Protein AF-A0A966FPN0-F1 (afdb_monomer_lite)

Radius of gyration: 11.3 Å; chains: 1; bounding box: 32×20×26 Å

Secondary structure (DSSP, 8-state):
---S-EEE--SSS-EEE----TT--GGGGHHHHHHHHHTT-EEEEPPPTTTT--

pLDDT: mean 93.37, std 9.2, range [62.06, 98.75]

Structure (mmCIF, N/CA/C/O backbone):
data_AF-A0A966FPN0-F1
#
_entry.id   AF-A0A966FPN0-F1
#
loop_
_atom_site.group_PDB
_atom_site.id
_atom_site.type_symbol
_atom_site.label_atom_id
_atom_site.label_alt_id
_atom_site.label_comp_id
_atom_site.label_asym_id
_atom_site.label_entity_id
_atom_site.label_seq_id
_atom_site.pdbx_PDB_ins_code
_atom_site.Cartn_x
_atom_site.Cartn_y
_atom_site.Cartn_z
_atom_site.occupancy
_atom_site.B_iso_or_equiv
_atom_site.auth_seq_id
_atom_site.auth_comp_id
_atom_site.auth_asym_id
_atom_site.auth_atom_id
_atom_site.pdbx_PDB_model_num
ATOM 1 N N . MET A 1 1 ? 16.735 3.488 -1.128 1.00 62.09 1 MET A N 1
ATOM 2 C CA . MET A 1 1 ? 15.395 3.206 -1.647 1.00 62.09 1 MET A CA 1
ATOM 3 C C . MET A 1 1 ? 14.743 2.131 -0.808 1.00 62.09 1 MET A C 1
ATOM 5 O O . MET A 1 1 ? 15.426 1.153 -0.504 1.00 62.09 1 MET A O 1
ATOM 9 N N . ASN A 1 2 ? 13.483 2.293 -0.408 1.00 64.25 2 ASN A N 1
ATOM 10 C CA . ASN A 1 2 ? 12.774 1.201 0.260 1.00 64.25 2 ASN A CA 1
ATOM 11 C C . ASN A 1 2 ? 12.329 0.161 -0.780 1.00 64.25 2 ASN A C 1
ATOM 13 O O . ASN A 1 2 ? 11.323 0.328 -1.462 1.00 64.25 2 ASN A O 1
ATOM 17 N N . ILE A 1 3 ? 13.107 -0.913 -0.896 1.00 82.75 3 ILE A N 1
ATOM 18 C CA . ILE A 1 3 ? 12.893 -2.031 -1.828 1.00 82.75 3 ILE A CA 1
ATOM 19 C C . ILE A 1 3 ? 12.177 -3.198 -1.144 1.00 82.75 3 ILE A C 1
ATOM 21 O O . ILE A 1 3 ? 12.540 -4.356 -1.315 1.00 82.75 3 ILE A O 1
ATOM 25 N N . SER A 1 4 ? 11.205 -2.901 -0.289 1.00 91.81 4 SER A N 1
ATOM 26 C CA . SER A 1 4 ? 10.470 -3.921 0.451 1.00 91.81 4 SER A CA 1
ATOM 27 C C . SER A 1 4 ? 8.986 -3.602 0.491 1.00 91.81 4 SER A C 1
ATOM 29 O O . SER A 1 4 ? 8.573 -2.462 0.288 1.00 91.81 4 SER A O 1
ATOM 31 N N . ASN A 1 5 ? 8.182 -4.630 0.749 1.00 96.06 5 ASN A N 1
ATOM 32 C CA . ASN A 1 5 ? 6.746 -4.469 0.929 1.00 96.06 5 ASN A CA 1
ATOM 33 C C . ASN A 1 5 ? 6.455 -3.526 2.102 1.00 96.06 5 ASN A C 1
ATOM 35 O O . ASN A 1 5 ? 7.029 -3.677 3.181 1.00 96.06 5 ASN A O 1
ATOM 39 N N . VAL A 1 6 ? 5.498 -2.622 1.917 1.00 97.88 6 VAL A N 1
ATOM 40 C CA . VAL A 1 6 ? 5.027 -1.716 2.968 1.00 97.88 6 VAL A CA 1
ATOM 41 C C . VAL A 1 6 ? 3.599 -2.067 3.348 1.00 97.88 6 VAL A C 1
ATOM 43 O O . VAL A 1 6 ? 2.735 -2.252 2.492 1.00 97.88 6 VAL A O 1
ATOM 46 N N . PHE A 1 7 ? 3.338 -2.121 4.651 1.00 98.12 7 PHE A N 1
ATOM 47 C CA . PHE A 1 7 ? 1.992 -2.224 5.194 1.00 98.12 7 PHE A CA 1
ATOM 48 C C . PHE A 1 7 ? 1.759 -1.124 6.229 1.00 98.12 7 PHE A C 1
ATOM 50 O O . PHE A 1 7 ? 2.457 -1.062 7.240 1.00 98.12 7 PHE A O 1
ATOM 57 N N . LEU A 1 8 ? 0.758 -0.280 5.982 1.00 98.19 8 LEU A N 1
ATOM 58 C CA . LEU A 1 8 ? 0.304 0.757 6.904 1.00 98.19 8 LEU A CA 1
ATOM 59 C C . LEU A 1 8 ? -1.044 0.331 7.488 1.00 98.19 8 LEU A C 1
ATOM 61 O O . LEU A 1 8 ? -2.034 0.149 6.770 1.00 98.19 8 LEU A O 1
ATOM 65 N N . LYS A 1 9 ? -1.085 0.139 8.807 1.00 98.19 9 LYS A N 1
ATOM 66 C CA . LYS A 1 9 ? -2.294 -0.299 9.505 1.00 98.19 9 LYS A CA 1
ATOM 67 C C . LYS A 1 9 ? -3.232 0.891 9.726 1.00 98.19 9 LYS A C 1
ATOM 69 O O . LYS A 1 9 ? -2.848 1.861 10.366 1.00 98.19 9 LYS A O 1
ATOM 74 N N . GLY A 1 10 ? -4.465 0.799 9.230 1.00 97.56 10 GLY A N 1
ATOM 75 C CA . GLY A 1 10 ? -5.557 1.729 9.556 1.00 97.56 10 GLY A CA 1
ATOM 76 C C . GLY A 1 10 ? -6.533 1.116 10.565 1.00 97.56 10 GLY A C 1
ATOM 77 O O . GLY A 1 10 ? -6.457 -0.088 10.846 1.00 97.56 10 GLY A O 1
ATOM 78 N N . LYS A 1 11 ? -7.466 1.910 11.112 1.00 97.44 11 LYS A N 1
ATOM 79 C CA . LYS A 1 11 ? -8.523 1.403 12.018 1.00 97.44 11 LYS A CA 1
ATOM 80 C C . LYS A 1 11 ? -9.824 1.044 11.294 1.00 97.44 11 LYS A C 1
ATOM 82 O O . LYS A 1 11 ? -10.689 0.392 11.876 1.00 97.44 11 LYS A O 1
ATOM 87 N N . GLY A 1 12 ? -9.974 1.451 10.039 1.00 95.00 12 GLY A N 1
ATOM 88 C CA . GLY A 1 12 ? -11.100 1.116 9.179 1.00 95.00 12 GLY A CA 1
ATOM 89 C C . GLY A 1 12 ? -11.084 -0.342 8.713 1.00 95.00 12 GLY A C 1
ATOM 90 O O . GLY A 1 12 ? -10.122 -1.090 8.901 1.00 95.00 12 GLY A O 1
ATOM 91 N N . LYS A 1 13 ? -12.187 -0.756 8.081 1.00 96.56 13 LYS A N 1
ATOM 92 C CA . LYS A 1 13 ? -12.362 -2.121 7.550 1.00 96.56 13 LYS A CA 1
ATOM 93 C C . LYS A 1 13 ? -11.930 -2.263 6.089 1.00 96.56 13 LYS A C 1
ATOM 95 O O . LYS A 1 13 ? -11.710 -3.380 5.633 1.00 96.56 13 LYS A O 1
ATOM 100 N N . THR A 1 14 ? -11.813 -1.150 5.369 1.00 98.00 14 THR A N 1
ATOM 101 C CA . THR A 1 14 ? -11.443 -1.127 3.950 1.00 98.00 14 THR A CA 1
ATOM 102 C C . THR A 1 14 ? -9.924 -1.098 3.792 1.00 98.00 14 THR A C 1
ATOM 104 O O . THR A 1 14 ? -9.211 -0.491 4.600 1.00 98.00 14 THR A O 1
ATOM 107 N N . ALA A 1 15 ? -9.434 -1.767 2.749 1.00 98.06 15 ALA A N 1
ATOM 108 C CA . ALA A 1 15 ? -8.029 -1.780 2.373 1.00 98.06 15 ALA A CA 1
ATOM 109 C C . ALA A 1 15 ? -7.831 -1.186 0.974 1.00 98.06 15 ALA A C 1
ATOM 111 O O . ALA A 1 15 ? -8.670 -1.375 0.094 1.00 98.06 15 ALA A O 1
ATOM 112 N N . VAL A 1 16 ? -6.706 -0.500 0.784 1.00 98.56 16 VAL A N 1
ATOM 113 C CA . VAL A 1 16 ? -6.248 0.036 -0.501 1.00 98.56 16 VAL A CA 1
ATOM 114 C C . VAL A 1 16 ? -4.890 -0.576 -0.828 1.00 98.56 16 VAL A C 1
ATOM 116 O O . VAL A 1 16 ? -4.010 -0.647 0.031 1.00 98.56 16 VAL A O 1
ATOM 119 N N . ILE A 1 17 ? -4.722 -1.030 -2.069 1.00 98.50 17 ILE A N 1
ATOM 120 C CA . ILE A 1 17 ? -3.465 -1.597 -2.564 1.00 98.50 17 ILE A CA 1
ATOM 121 C C . ILE A 1 17 ? -2.907 -0.650 -3.622 1.00 98.50 17 ILE A C 1
ATOM 123 O O . ILE A 1 17 ? -3.622 -0.295 -4.558 1.00 98.50 17 ILE A O 1
ATOM 127 N N . LEU A 1 18 ? -1.650 -0.239 -3.463 1.00 98.38 18 LEU A N 1
ATOM 128 C CA . LEU A 1 18 ? -0.982 0.701 -4.362 1.00 98.38 18 LEU A CA 1
ATOM 129 C C . LEU A 1 18 ? 0.163 -0.008 -5.090 1.00 98.38 18 LEU A C 1
ATOM 131 O O . LEU A 1 18 ? 1.048 -0.559 -4.446 1.00 98.38 18 LEU A O 1
ATOM 135 N N . PHE A 1 19 ? 0.152 0.015 -6.421 1.00 97.50 19 PHE A N 1
ATOM 136 C CA . PHE A 1 19 ? 1.191 -0.595 -7.254 1.00 97.50 19 PHE A CA 1
ATOM 137 C C . PHE A 1 19 ? 2.061 0.480 -7.898 1.00 97.50 19 PHE A C 1
ATOM 139 O O . PHE A 1 19 ? 1.534 1.424 -8.486 1.00 97.50 19 PHE A O 1
ATOM 146 N N . HIS A 1 20 ? 3.379 0.326 -7.784 1.00 95.56 20 HIS A N 1
ATOM 147 C CA . HIS A 1 20 ? 4.352 1.233 -8.391 1.00 95.56 20 HIS A CA 1
ATOM 148 C C . HIS A 1 20 ? 4.512 0.968 -9.898 1.00 95.56 20 HIS A C 1
ATOM 150 O O . HIS A 1 20 ? 4.080 -0.064 -10.422 1.00 95.56 20 HIS A O 1
ATOM 156 N N . GLY A 1 21 ? 5.155 1.897 -10.604 1.00 94.31 21 GLY A N 1
ATOM 157 C CA . GLY A 1 21 ? 5.419 1.803 -12.042 1.00 94.31 21 GLY A CA 1
ATOM 158 C C . GLY A 1 21 ? 6.506 0.787 -12.435 1.00 94.31 21 GLY A C 1
ATOM 159 O O . GLY A 1 21 ? 7.177 0.192 -11.591 1.00 94.31 21 GLY A O 1
ATOM 160 N N . PHE A 1 22 ? 6.720 0.619 -13.749 1.00 92.06 22 PHE A N 1
ATOM 161 C CA . PHE A 1 22 ? 7.611 -0.397 -14.343 1.00 92.06 22 PHE A CA 1
ATOM 162 C C . PHE A 1 22 ? 9.079 -0.335 -13.891 1.00 92.06 22 PHE A C 1
ATOM 164 O O . PHE A 1 22 ? 9.734 -1.366 -13.869 1.00 92.06 22 PHE A O 1
ATOM 171 N N . THR A 1 23 ? 9.610 0.822 -13.505 1.00 90.31 23 THR A N 1
ATOM 172 C CA . THR A 1 23 ? 10.973 0.949 -12.940 1.00 90.31 23 THR A CA 1
ATOM 173 C C . THR A 1 23 ? 10.953 1.460 -11.500 1.00 90.31 23 THR A C 1
ATOM 175 O O . THR A 1 23 ? 11.988 1.859 -10.973 1.00 90.31 23 THR A O 1
ATOM 178 N N . GLY A 1 24 ? 9.762 1.521 -10.905 1.00 92.19 24 GLY A N 1
ATOM 179 C CA . GLY A 1 24 ? 9.518 2.127 -9.606 1.00 92.19 24 GLY A CA 1
ATOM 180 C C . GLY A 1 24 ? 9.826 1.194 -8.442 1.00 92.19 24 GLY A C 1
ATOM 181 O O . GLY A 1 24 ? 10.271 0.057 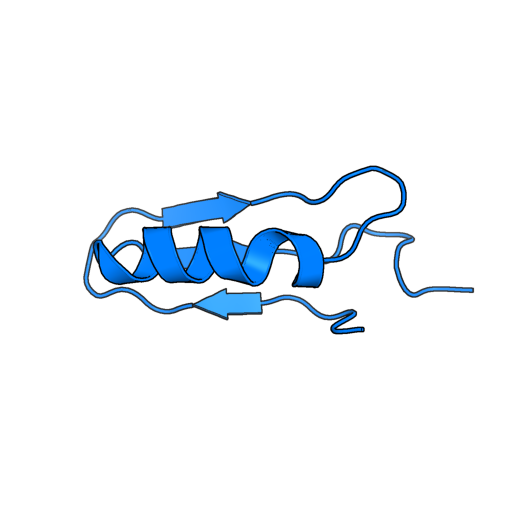-8.602 1.00 92.19 24 GLY A O 1
ATOM 182 N N . SER A 1 25 ? 9.556 1.695 -7.244 1.00 95.00 25 SER A N 1
ATOM 183 C CA . SER A 1 25 ? 9.588 0.924 -6.003 1.00 95.00 25 SER A CA 1
ATOM 184 C C . SER A 1 25 ? 8.491 1.433 -5.066 1.00 95.00 25 SER A C 1
ATOM 186 O O . SER A 1 25 ? 7.977 2.530 -5.291 1.00 95.00 25 SER A O 1
ATOM 188 N N . PRO A 1 26 ? 8.138 0.701 -3.996 1.00 96.81 26 PRO A N 1
ATOM 189 C CA . PRO A 1 26 ? 7.121 1.135 -3.035 1.00 96.81 26 PRO A CA 1
ATOM 190 C C . PRO A 1 26 ? 7.329 2.545 -2.460 1.00 96.81 26 PRO A C 1
ATOM 192 O O . PRO A 1 26 ? 6.361 3.205 -2.092 1.00 96.81 26 PRO A O 1
ATOM 195 N N . GLU A 1 27 ? 8.573 3.028 -2.408 1.00 95.31 27 GLU A N 1
ATOM 196 C CA . GLU A 1 27 ? 8.912 4.359 -1.898 1.00 95.31 27 GLU A CA 1
ATOM 197 C C . GLU A 1 27 ? 8.209 5.504 -2.639 1.00 95.31 27 GLU A C 1
ATOM 199 O O . GLU A 1 27 ? 7.797 6.469 -1.999 1.00 95.31 27 GLU A O 1
ATOM 204 N N . GLU A 1 28 ? 8.000 5.385 -3.955 1.00 95.56 28 GLU A N 1
ATOM 205 C CA . GLU A 1 28 ? 7.356 6.441 -4.758 1.00 95.56 28 GLU A CA 1
ATOM 206 C C . GLU A 1 28 ? 5.890 6.684 -4.359 1.00 95.56 28 GLU A C 1
ATOM 208 O O . GLU A 1 28 ? 5.315 7.725 -4.668 1.00 95.56 28 GLU A O 1
ATOM 213 N N . LEU A 1 29 ? 5.289 5.722 -3.653 1.00 97.50 29 LEU A N 1
ATOM 214 C CA . LEU A 1 29 ? 3.894 5.736 -3.226 1.00 97.50 29 LEU A CA 1
ATOM 215 C C . LEU A 1 29 ? 3.729 6.042 -1.735 1.00 97.50 29 LEU A C 1
ATOM 217 O O . LEU A 1 29 ? 2.597 6.039 -1.251 1.00 97.50 29 LEU A O 1
ATOM 221 N N . MET A 1 30 ? 4.810 6.303 -0.993 1.00 97.44 30 MET A N 1
ATOM 222 C CA . MET A 1 30 ? 4.741 6.480 0.463 1.00 97.44 30 MET A CA 1
ATOM 223 C C . MET A 1 30 ? 3.875 7.669 0.879 1.00 97.44 30 MET A C 1
ATOM 225 O O . MET A 1 30 ? 3.009 7.510 1.734 1.00 97.44 30 MET A O 1
ATOM 229 N N . GLU A 1 31 ? 4.033 8.830 0.240 1.00 98.00 31 GLU A N 1
ATOM 230 C CA . GLU A 1 31 ? 3.246 10.028 0.570 1.00 98.00 31 GLU A CA 1
ATOM 231 C C . GLU A 1 31 ? 1.741 9.814 0.324 1.00 98.00 31 GLU A C 1
ATOM 233 O O . GLU A 1 31 ? 0.893 10.166 1.153 1.00 98.00 31 GLU A O 1
ATOM 238 N N . LEU A 1 32 ? 1.398 9.159 -0.790 1.00 98.50 32 LEU A N 1
ATOM 239 C CA . LEU A 1 32 ? 0.020 8.779 -1.093 1.00 98.50 32 LEU A CA 1
ATOM 240 C C . LEU A 1 32 ? -0.505 7.746 -0.085 1.00 98.50 32 LEU A C 1
ATOM 242 O O . LEU A 1 32 ? -1.620 7.886 0.419 1.00 98.50 32 LEU A O 1
ATOM 246 N N . GLY A 1 33 ? 0.298 6.730 0.232 1.00 98.38 33 GLY A N 1
ATOM 247 C CA . GLY A 1 33 ? -0.051 5.687 1.190 1.00 98.38 33 GLY A CA 1
ATOM 248 C C . GLY A 1 33 ? -0.322 6.240 2.586 1.00 98.38 33 GLY A C 1
ATOM 249 O O . GLY A 1 33 ? -1.324 5.880 3.199 1.00 98.38 33 GLY A O 1
ATOM 250 N N . GLU A 1 34 ? 0.511 7.160 3.069 1.00 98.44 34 GLU A N 1
ATOM 251 C CA . GLU A 1 34 ? 0.313 7.841 4.351 1.00 98.44 34 GLU A CA 1
ATOM 252 C C . GLU A 1 34 ? -0.939 8.719 4.349 1.00 98.44 34 GLU A C 1
ATOM 254 O O . GLU A 1 34 ? -1.674 8.745 5.335 1.00 98.44 34 GLU A O 1
ATOM 259 N N . THR A 1 35 ? -1.218 9.410 3.242 1.00 98.62 35 THR A N 1
ATOM 260 C CA . THR A 1 35 ? -2.427 10.234 3.098 1.00 98.62 35 THR A CA 1
ATOM 261 C C . THR A 1 35 ? -3.690 9.378 3.170 1.00 98.62 35 THR A C 1
ATOM 263 O O . THR A 1 35 ? -4.603 9.686 3.928 1.00 98.62 35 THR A O 1
ATOM 266 N N . ILE A 1 36 ? -3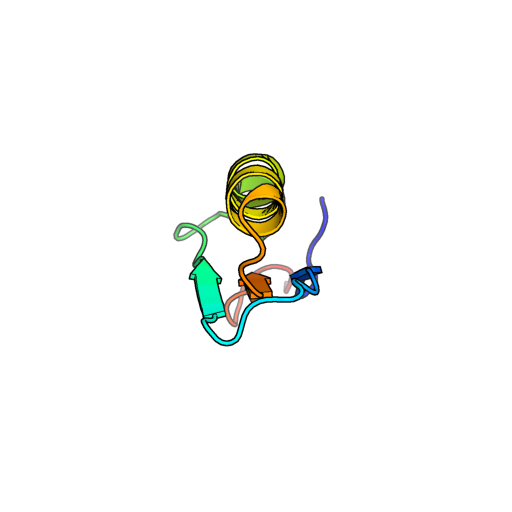.723 8.255 2.453 1.00 98.56 36 ILE A N 1
ATOM 267 C CA . ILE A 1 36 ? -4.850 7.314 2.489 1.00 98.56 36 ILE A CA 1
ATOM 268 C C . ILE A 1 36 ? -4.971 6.652 3.869 1.00 98.56 36 ILE A C 1
ATOM 270 O O . ILE A 1 36 ? -6.075 6.464 4.377 1.00 98.56 36 ILE A O 1
ATOM 274 N N . ASN A 1 37 ? -3.851 6.315 4.511 1.00 98.62 37 ASN A N 1
ATOM 275 C CA . ASN A 1 37 ? -3.863 5.709 5.838 1.00 98.62 37 ASN A CA 1
ATOM 276 C C . ASN A 1 37 ? -4.386 6.664 6.928 1.00 98.62 37 ASN A C 1
ATOM 278 O O . ASN A 1 37 ? -5.071 6.204 7.843 1.00 98.62 37 ASN A O 1
ATOM 282 N N . LYS A 1 38 ? -4.135 7.978 6.810 1.00 98.44 38 LYS A N 1
ATOM 283 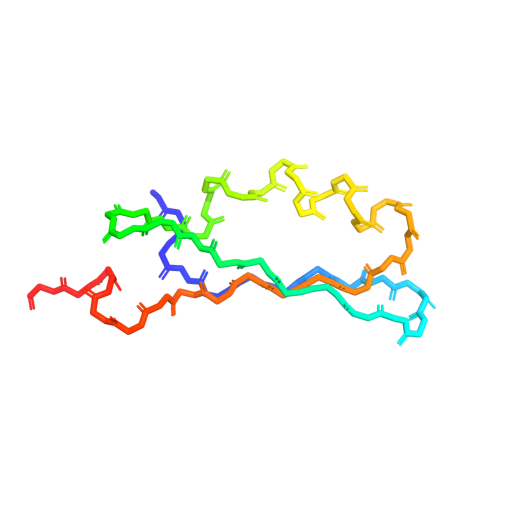C CA . LYS A 1 38 ? -4.706 9.010 7.702 1.00 98.44 38 LYS A CA 1
ATOM 284 C C . LYS A 1 38 ? -6.235 9.048 7.664 1.00 98.44 38 LYS A C 1
ATOM 286 O O . LYS A 1 38 ? -6.848 9.346 8.682 1.00 98.44 38 LYS A O 1
ATOM 291 N N . GLU A 1 39 ? -6.840 8.644 6.550 1.00 98.31 39 GLU A N 1
ATOM 292 C CA . GLU A 1 39 ? -8.292 8.466 6.405 1.00 98.31 39 GLU A CA 1
ATOM 293 C C . GLU A 1 39 ? -8.783 7.099 6.937 1.00 98.31 39 GLU A C 1
ATOM 295 O O . GLU A 1 39 ? -9.856 6.616 6.581 1.00 98.31 39 GLU A O 1
ATOM 300 N N . GLU A 1 40 ? -7.990 6.451 7.799 1.00 98.12 40 GLU A N 1
ATOM 301 C CA . GLU A 1 40 ? -8.272 5.189 8.495 1.00 98.12 40 GLU A CA 1
ATOM 302 C C . GLU A 1 40 ? -8.304 3.929 7.605 1.00 98.12 40 GLU A C 1
ATOM 304 O O . GLU A 1 40 ? -8.636 2.839 8.080 1.00 98.12 40 GLU A O 1
ATOM 309 N N . TYR A 1 41 ? -7.883 4.009 6.342 1.00 98.75 41 TYR A N 1
ATOM 310 C CA . TYR A 1 41 ? -7.727 2.828 5.484 1.00 98.75 41 TYR A CA 1
ATOM 311 C C . TYR A 1 41 ? -6.485 2.009 5.859 1.00 98.75 41 TYR A C 1
ATOM 313 O O . TYR A 1 41 ? -5.431 2.541 6.215 1.00 98.75 41 TYR A O 1
ATOM 321 N N . ASN A 1 42 ? -6.580 0.684 5.726 1.00 98.69 42 ASN A N 1
ATOM 322 C CA . ASN A 1 42 ? -5.386 -0.165 5.692 1.00 98.69 42 ASN A CA 1
ATOM 323 C C . ASN A 1 42 ? -4.737 -0.011 4.310 1.00 98.69 42 ASN A C 1
ATOM 325 O O . ASN A 1 42 ? -5.444 -0.076 3.306 1.00 98.69 42 ASN A O 1
ATOM 329 N N . VAL A 1 43 ? -3.419 0.160 4.239 1.00 98.69 43 VAL A N 1
ATOM 330 C CA . VAL A 1 43 ? -2.709 0.345 2.965 1.00 98.69 43 VAL A CA 1
ATOM 331 C C . VAL A 1 43 ? -1.626 -0.709 2.809 1.00 98.69 43 VAL A C 1
ATOM 333 O O . VAL A 1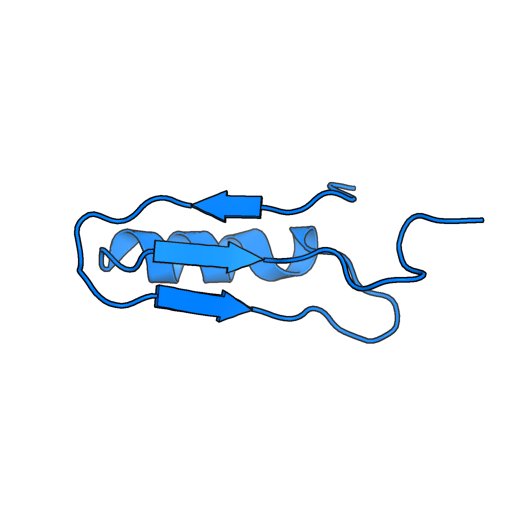 43 ? -0.853 -0.955 3.733 1.00 98.69 43 VAL A O 1
ATOM 336 N N . PHE A 1 44 ? -1.564 -1.325 1.631 1.00 98.62 44 PHE A N 1
ATOM 337 C CA . PHE A 1 44 ? -0.504 -2.254 1.257 1.00 98.62 44 PHE A CA 1
ATOM 338 C C . PHE A 1 44 ? 0.170 -1.800 -0.039 1.00 98.62 44 PHE A C 1
ATOM 340 O O . PHE A 1 44 ? -0.503 -1.560 -1.040 1.00 98.62 44 PHE A O 1
ATOM 347 N N . ILE A 1 45 ? 1.497 -1.691 -0.014 1.00 98.25 45 ILE A N 1
ATOM 348 C CA . ILE A 1 45 ? 2.326 -1.294 -1.155 1.00 98.25 45 ILE A CA 1
ATOM 349 C C . ILE A 1 45 ? 3.338 -2.422 -1.403 1.00 98.25 45 ILE A C 1
ATOM 351 O O . ILE A 1 45 ? 4.370 -2.477 -0.725 1.00 98.25 45 ILE A O 1
ATOM 355 N N . PRO A 1 46 ? 3.039 -3.387 -2.290 1.00 97.12 46 PRO A N 1
ATOM 356 C CA . PRO A 1 46 ? 3.968 -4.463 -2.595 1.00 97.12 46 PRO A CA 1
ATOM 357 C C . PRO A 1 46 ? 5.137 -3.966 -3.445 1.00 97.12 46 PRO A C 1
ATOM 359 O O . PRO A 1 46 ? 4.970 -3.125 -4.328 1.00 97.12 46 PRO A O 1
ATOM 362 N N . LEU A 1 47 ? 6.301 -4.569 -3.233 1.00 95.44 47 LEU A N 1
ATOM 363 C CA . LEU A 1 47 ? 7.358 -4.604 -4.231 1.00 95.44 47 LEU A CA 1
ATOM 364 C C . LEU A 1 47 ? 6.961 -5.624 -5.303 1.00 95.44 47 LEU A C 1
ATOM 366 O O . LEU A 1 47 ? 6.761 -6.804 -4.997 1.00 95.44 47 LEU A O 1
ATOM 370 N N . LEU A 1 48 ? 6.820 -5.175 -6.549 1.00 94.56 48 LEU A N 1
ATOM 371 C CA . LEU A 1 48 ? 6.491 -6.072 -7.653 1.00 94.56 48 LEU A CA 1
ATOM 372 C C . LE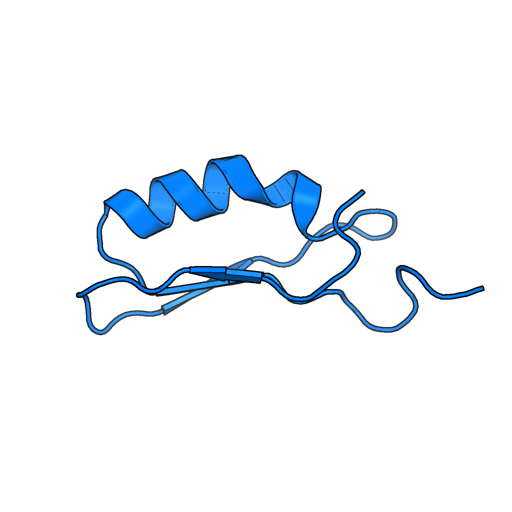U A 1 48 ? 7.659 -7.039 -7.955 1.00 94.56 48 LEU A C 1
ATOM 374 O O . LEU A 1 48 ? 8.824 -6.671 -7.791 1.00 94.56 48 LEU A O 1
ATOM 378 N N . PRO A 1 49 ? 7.381 -8.289 -8.382 1.00 90.50 49 PRO A N 1
ATOM 379 C CA . PRO A 1 49 ? 8.429 -9.257 -8.702 1.00 90.50 49 PRO A CA 1
ATOM 380 C C . PRO A 1 49 ? 9.377 -8.750 -9.794 1.00 90.50 49 PRO A C 1
ATOM 382 O O . PRO A 1 49 ? 8.928 -8.243 -10.819 1.00 90.50 49 PRO A O 1
ATOM 385 N N . GLY A 1 50 ? 10.681 -8.949 -9.599 1.00 85.56 50 GLY A N 1
ATOM 386 C CA . GLY A 1 50 ? 11.722 -8.489 -10.525 1.00 85.56 50 GLY A CA 1
ATOM 387 C C . GLY A 1 50 ? 12.249 -7.080 -10.230 1.00 85.56 50 GLY A C 1
ATOM 388 O O . GLY 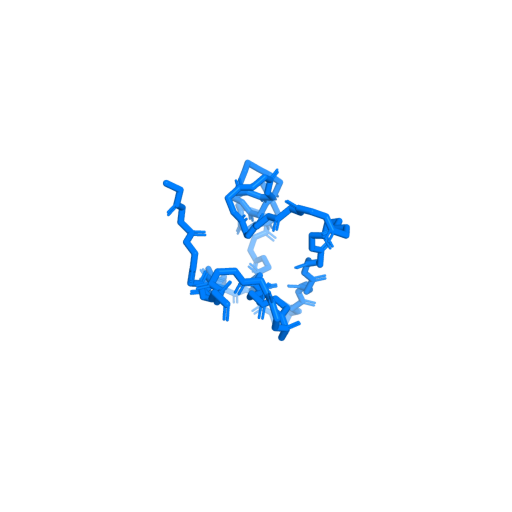A 1 50 ? 13.276 -6.689 -10.781 1.00 85.56 50 GLY A O 1
ATOM 389 N N . HIS A 1 51 ? 11.607 -6.330 -9.331 1.00 83.25 51 HIS A N 1
ATOM 390 C CA . HIS A 1 51 ? 12.114 -5.055 -8.822 1.00 83.25 51 HIS A CA 1
ATOM 391 C C . HIS A 1 51 ? 12.966 -5.279 -7.576 1.00 83.25 51 HIS A C 1
ATOM 393 O O . HIS A 1 51 ? 12.619 -6.079 -6.710 1.00 83.25 51 HIS A O 1
ATOM 399 N N . GLY A 1 52 ? 14.095 -4.573 -7.466 1.00 71.56 52 GLY A N 1
ATOM 400 C CA . GLY A 1 52 ? 15.032 -4.755 -6.349 1.00 71.56 52 GLY A CA 1
ATOM 401 C C . GLY A 1 52 ? 15.847 -6.057 -6.408 1.00 71.56 52 GLY A C 1
ATOM 402 O O . GLY A 1 52 ? 16.518 -6.397 -5.436 1.00 71.56 52 GLY A O 1
ATOM 403 N N . THR A 1 53 ? 15.807 -6.766 -7.538 1.00 78.19 53 THR A N 1
ATOM 404 C CA . THR A 1 53 ? 16.656 -7.924 -7.860 1.00 78.19 53 THR A CA 1
ATOM 405 C C . THR A 1 53 ? 17.668 -7.560 -8.956 1.00 78.19 53 THR A C 1
ATOM 407 O O . THR A 1 53 ? 17.425 -6.616 -9.707 1.00 78.19 53 THR A O 1
ATOM 410 N N . ASN A 1 54 ? 18.788 -8.290 -9.039 1.00 62.06 54 ASN A N 1
ATOM 411 C CA . ASN A 1 54 ? 19.799 -8.154 -10.104 1.00 62.06 54 ASN A CA 1
ATOM 412 C C . ASN A 1 54 ? 19.563 -9.152 -11.238 1.00 62.06 54 ASN A C 1
ATOM 414 O O . ASN A 1 54 ? 19.143 -10.287 -10.915 1.00 62.06 54 ASN A O 1
#

Foldseek 3Di:
DPQAKDKQAFQDPAADEDEDDPQDHLVVCVVVQVVVRVVRHIYIYGRDPPHPDD

Sequence (54 aa):
MNISNVFLKGKGKTAVILFHGFTGSPEELMELGETINKEEYNVFIPLLPGHGTN